Protein AF-A0A929W0M5-F1 (afdb_monomer_lite)

pLDDT: mean 72.78, std 13.92, range [40.66, 91.0]

Radius of gyration: 37.11 Å; chains: 1; bounding box: 59×83×109 Å

Sequence (158 aa):
MPYAKLVNHSASTSDSIQPFTPEVDLTERAQKVAQQALWQPNSTKALLWGLLPGGGQIYNRKYWKLPIVWGAFTACYYAISWNNRQYQDYHAAYRDLSSEDPSTNTSWLAFAPLGAKASDYQQYLSSLRPTLKRGNDFYRRYRDLSILATVLVYGLTL

Structure (mmCIF, N/CA/C/O backbone):
data_AF-A0A929W0M5-F1
#
_entry.id   AF-A0A929W0M5-F1
#
loop_
_atom_site.group_PDB
_atom_site.id
_atom_site.type_symbol
_atom_site.label_atom_id
_atom_site.label_alt_id
_atom_site.label_comp_id
_atom_site.label_asym_id
_atom_site.label_entity_id
_atom_site.label_seq_id
_atom_site.pdbx_PDB_ins_code
_atom_site.Cartn_x
_atom_site.Cartn_y
_atom_site.Cartn_z
_atom_site.occupancy
_atom_site.B_iso_or_equiv
_atom_site.auth_seq_id
_atom_site.auth_comp_id
_atom_site.auth_asym_id
_atom_site.auth_atom_id
_atom_site.pdbx_PDB_model_num
ATOM 1 N N . MET A 1 1 ? -41.944 68.307 81.858 1.00 40.66 1 MET A N 1
ATOM 2 C CA . MET A 1 1 ? -40.623 68.421 81.200 1.00 40.66 1 MET A CA 1
ATOM 3 C C . MET A 1 1 ? -40.493 67.287 80.178 1.00 40.66 1 MET A C 1
ATOM 5 O O . MET A 1 1 ? -41.013 66.215 80.465 1.00 40.66 1 MET A O 1
ATOM 9 N N . PRO A 1 2 ? -39.948 67.548 78.976 1.00 50.88 2 PRO A N 1
ATOM 10 C CA . PRO A 1 2 ? -40.214 66.810 77.730 1.00 50.88 2 PRO A CA 1
ATOM 11 C C . PRO A 1 2 ? -39.158 65.735 77.426 1.00 50.88 2 PRO A C 1
ATOM 13 O O . PRO A 1 2 ? -38.017 65.919 77.822 1.00 50.88 2 PRO A O 1
ATOM 16 N N . TYR A 1 3 ? -39.487 64.687 76.656 1.00 51.31 3 TYR A N 1
ATOM 17 C CA . TYR A 1 3 ? -38.490 63.940 75.867 1.00 51.31 3 TYR A CA 1
ATOM 18 C C . TYR A 1 3 ? -39.074 63.440 74.536 1.00 51.31 3 TYR A C 1
ATOM 20 O O . TYR A 1 3 ? -40.166 62.876 74.475 1.00 51.31 3 TYR A O 1
ATOM 28 N N . ALA A 1 4 ? -38.330 63.730 73.468 1.00 54.16 4 ALA A N 1
ATOM 29 C CA . ALA A 1 4 ? -38.678 63.580 72.062 1.00 54.16 4 ALA A CA 1
ATOM 30 C C . ALA A 1 4 ? -38.565 62.126 71.565 1.00 54.16 4 ALA A C 1
ATOM 32 O O . ALA A 1 4 ? -37.614 61.423 71.900 1.00 54.16 4 ALA A O 1
ATOM 33 N N . LYS A 1 5 ? -39.502 61.695 70.709 1.00 55.22 5 LYS A N 1
ATOM 34 C CA . LYS A 1 5 ? -39.371 60.471 69.901 1.00 55.22 5 LYS A CA 1
ATOM 35 C C . LYS A 1 5 ? -38.717 60.824 68.566 1.00 55.22 5 LYS A C 1
ATOM 37 O O . LYS A 1 5 ? -39.273 61.603 67.798 1.00 55.22 5 LYS A O 1
ATOM 42 N N . LEU A 1 6 ? -37.547 60.248 68.306 1.00 56.66 6 LEU A N 1
ATOM 43 C CA . LEU A 1 6 ? -36.844 60.354 67.030 1.00 56.66 6 LEU A CA 1
ATOM 44 C C . LEU A 1 6 ? -37.484 59.403 66.009 1.00 56.66 6 LEU A C 1
ATOM 46 O O . LEU A 1 6 ? -37.630 58.208 66.266 1.00 56.66 6 LEU A O 1
ATOM 50 N N . VAL A 1 7 ? -37.876 59.955 64.861 1.00 58.28 7 VAL A N 1
ATOM 51 C CA . VAL A 1 7 ? -38.302 59.218 63.666 1.00 58.28 7 VAL A CA 1
ATOM 52 C C . VAL A 1 7 ? -37.045 58.863 62.878 1.00 58.28 7 VAL A C 1
ATOM 54 O O . VAL A 1 7 ? -36.355 59.758 62.401 1.00 58.28 7 VAL A O 1
ATOM 57 N N . ASN A 1 8 ? -36.753 57.572 62.724 1.00 47.03 8 ASN A N 1
ATOM 58 C CA . ASN A 1 8 ? -35.700 57.110 61.823 1.00 47.03 8 ASN A CA 1
ATOM 59 C C . ASN A 1 8 ? -36.333 56.641 60.512 1.00 47.03 8 ASN A C 1
ATOM 61 O O . ASN A 1 8 ? -36.972 55.594 60.451 1.00 47.03 8 ASN A O 1
ATOM 65 N N . HIS A 1 9 ? -36.136 57.441 59.468 1.00 49.09 9 HIS A N 1
ATOM 66 C CA . HIS A 1 9 ? -36.294 57.023 58.083 1.00 49.09 9 HIS A CA 1
ATOM 67 C C . HIS A 1 9 ? -35.094 56.148 57.695 1.00 49.09 9 HIS A C 1
ATOM 69 O O . HIS A 1 9 ? -33.966 56.635 57.678 1.00 49.09 9 HIS A O 1
ATOM 75 N N . SER A 1 10 ? -35.319 54.882 57.345 1.00 44.81 10 SER A N 1
ATOM 76 C CA . SER A 1 10 ? -34.358 54.092 56.571 1.00 44.81 10 SER A CA 1
ATOM 77 C C . SER A 1 10 ? -34.871 53.952 55.140 1.00 44.81 10 SER A C 1
ATOM 79 O O . SER A 1 10 ? -35.967 53.456 54.884 1.00 44.81 10 SER A O 1
ATOM 81 N N . ALA A 1 11 ? -34.079 54.484 54.213 1.00 42.66 11 ALA A N 1
ATOM 82 C CA . ALA A 1 11 ? -34.336 54.479 52.786 1.00 42.66 11 ALA A CA 1
ATOM 83 C C . ALA A 1 11 ? -34.410 53.045 52.235 1.00 42.66 11 ALA A C 1
ATOM 85 O O . ALA A 1 11 ? -33.565 52.200 52.528 1.00 42.66 11 ALA A O 1
ATOM 86 N N . SER A 1 12 ? -35.427 52.805 51.408 1.00 44.19 12 SER A N 1
ATOM 87 C CA . SER A 1 12 ? -35.618 51.592 50.618 1.00 44.19 12 SER A CA 1
ATOM 88 C C . SER A 1 12 ? -34.432 51.389 49.676 1.00 44.19 12 SER A C 1
ATOM 90 O O . SER A 1 12 ? -34.214 52.196 48.775 1.00 44.19 12 SER A O 1
ATOM 92 N N . THR A 1 13 ? -33.663 50.320 49.872 1.00 50.16 13 THR A N 1
ATOM 93 C CA . THR A 1 13 ? -32.669 49.864 48.892 1.00 50.16 13 THR A CA 1
ATOM 94 C C . THR A 1 13 ? -33.303 48.719 48.108 1.00 50.16 13 THR A C 1
ATOM 96 O O . THR A 1 13 ? -33.405 47.606 48.614 1.00 50.16 13 THR A O 1
ATOM 99 N N . SER A 1 14 ? -33.796 48.997 46.901 1.00 51.59 14 SER A N 1
ATOM 100 C CA . SER A 1 14 ? -34.298 47.977 45.977 1.00 51.59 14 SER A CA 1
ATOM 101 C C . SER A 1 14 ? -33.384 47.913 44.763 1.00 51.59 14 SER A C 1
ATOM 103 O O . SER A 1 14 ? -33.626 48.586 43.768 1.00 51.59 14 SER A O 1
ATOM 105 N N . ASP A 1 15 ? -32.333 47.108 44.856 1.00 54.97 15 ASP A N 1
ATOM 106 C CA . ASP A 1 15 ? -31.724 46.533 43.663 1.00 54.97 15 ASP A CA 1
ATOM 107 C C . ASP A 1 15 ? -31.080 45.200 44.045 1.00 54.97 15 ASP A C 1
ATOM 109 O O . ASP A 1 15 ? -30.090 45.123 44.771 1.00 54.97 15 ASP A O 1
ATOM 113 N N . SER A 1 16 ? -31.716 44.108 43.643 1.00 56.56 16 SER A N 1
ATOM 114 C CA . SER A 1 16 ? -31.174 42.761 43.788 1.00 56.56 16 SER A CA 1
ATOM 115 C C . SER A 1 16 ? -31.534 42.005 42.523 1.00 56.56 16 SER A C 1
ATOM 117 O O . SER A 1 16 ? -32.671 41.575 42.341 1.00 56.56 16 SER A O 1
ATOM 119 N N . ILE A 1 17 ? -30.556 41.887 41.625 1.00 57.94 17 ILE A N 1
ATOM 120 C CA . ILE A 1 17 ? -30.600 40.980 40.479 1.00 57.94 17 ILE A CA 1
ATOM 121 C C . ILE A 1 17 ? -30.893 39.584 41.035 1.00 57.94 17 ILE A C 1
ATOM 123 O O . ILE A 1 17 ? -30.107 39.064 41.830 1.00 57.94 17 ILE A O 1
ATOM 127 N N . G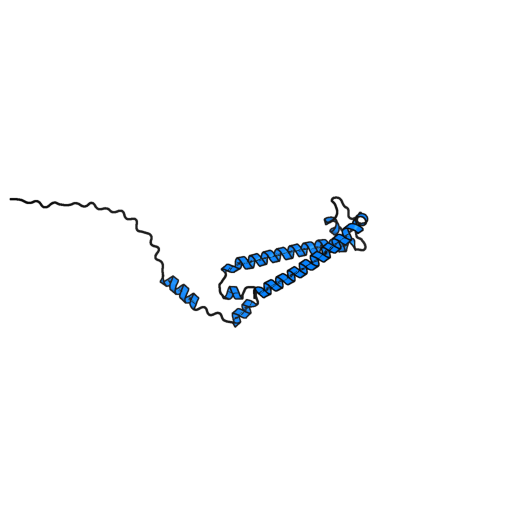LN A 1 18 ? -32.028 38.986 40.662 1.00 56.72 18 GLN A N 1
ATOM 128 C CA . GLN A 1 18 ? -32.319 37.616 41.072 1.00 56.72 18 GLN A CA 1
ATOM 129 C C . GLN A 1 18 ? -31.269 36.679 40.458 1.00 56.72 18 GLN A C 1
ATOM 131 O O . GLN A 1 18 ? -31.049 36.732 39.243 1.00 56.72 18 GLN A O 1
ATOM 136 N N . PRO A 1 19 ? -30.602 35.831 41.257 1.00 56.69 19 PRO A N 1
ATOM 137 C CA . PRO A 1 19 ? -29.668 34.863 40.715 1.00 56.69 19 PRO A CA 1
ATOM 138 C C . PRO A 1 19 ? -30.441 33.852 39.864 1.00 56.69 19 PRO A C 1
ATOM 140 O O . PRO A 1 19 ? -31.362 33.196 40.345 1.00 56.69 19 PRO A O 1
ATOM 143 N N . PHE A 1 20 ? -30.061 33.710 38.592 1.00 61.09 20 PHE A N 1
ATOM 144 C CA . PHE A 1 20 ? -30.471 32.575 37.769 1.00 61.09 20 PHE A CA 1
ATOM 145 C C . PHE A 1 20 ? -29.865 31.308 38.382 1.00 61.09 20 PHE A C 1
ATOM 147 O O . PHE A 1 20 ? -28.726 30.936 38.101 1.00 61.09 20 PHE A O 1
ATOM 154 N N . THR A 1 21 ? -30.607 30.666 39.274 1.00 60.84 21 THR A N 1
ATOM 155 C CA . THR A 1 21 ? -30.347 29.290 39.687 1.00 60.84 21 THR A CA 1
ATOM 156 C C . THR A 1 21 ? -31.079 28.382 38.708 1.00 60.84 21 THR A C 1
ATOM 158 O O . THR A 1 21 ? -32.309 28.347 38.753 1.00 60.84 21 THR A O 1
ATOM 161 N N . PRO A 1 22 ? -30.384 27.665 37.805 1.00 62.53 22 PRO A N 1
ATOM 162 C CA . PRO A 1 22 ? -31.047 26.644 37.011 1.00 62.53 22 PRO A CA 1
ATOM 163 C C . PRO A 1 22 ? -31.604 25.597 37.978 1.00 62.53 22 PRO A C 1
ATOM 165 O O . PRO A 1 22 ? -30.845 24.992 38.738 1.00 62.53 22 PRO A O 1
ATOM 168 N N . GLU A 1 23 ? -32.923 25.415 37.984 1.00 66.31 23 GLU A N 1
ATOM 169 C CA . GLU A 1 23 ? -33.580 24.343 38.724 1.00 66.31 23 GLU A CA 1
ATOM 170 C C . GLU A 1 23 ? -33.084 23.018 38.145 1.00 66.31 23 GLU A C 1
ATOM 172 O O . GLU A 1 23 ? -33.450 22.594 37.048 1.00 66.31 23 GLU A O 1
ATOM 177 N N . VAL A 1 24 ? -32.123 22.410 38.835 1.00 63.00 24 VAL A N 1
ATOM 178 C CA . VAL A 1 24 ? -31.602 21.109 38.448 1.00 63.00 24 VAL A CA 1
ATOM 179 C C . VAL A 1 24 ? -32.689 20.106 38.800 1.00 63.00 24 VAL A C 1
ATOM 181 O O . VAL A 1 24 ? -32.844 19.766 39.968 1.00 63.00 24 VAL A O 1
ATOM 184 N N . ASP A 1 25 ? -33.435 19.633 37.802 1.00 73.25 25 ASP A N 1
ATOM 185 C CA . ASP A 1 25 ? -34.412 18.563 37.998 1.00 73.25 25 ASP A CA 1
ATOM 186 C C . ASP A 1 25 ? -33.679 17.254 38.341 1.00 73.25 25 ASP A C 1
ATOM 188 O O . ASP A 1 25 ? -33.214 16.480 37.493 1.00 73.25 25 ASP A O 1
ATOM 192 N N . LEU A 1 26 ? -33.510 17.045 39.645 1.00 72.75 26 LEU A N 1
ATOM 193 C CA . LEU A 1 26 ? -32.876 15.866 40.218 1.00 72.75 26 LEU A CA 1
ATOM 194 C C . LEU A 1 26 ? -33.722 14.610 39.975 1.00 72.75 26 LEU A C 1
ATOM 196 O O . LEU A 1 26 ? -33.163 13.513 39.928 1.00 72.75 26 LEU A O 1
ATOM 200 N N . THR A 1 27 ? -35.037 14.756 39.780 1.00 70.75 27 THR A N 1
ATOM 201 C CA . THR A 1 27 ? -35.950 13.629 39.572 1.00 70.75 27 THR A CA 1
ATOM 202 C C . THR A 1 27 ? -35.804 13.051 38.170 1.00 70.75 27 THR A C 1
ATOM 204 O O . THR A 1 27 ? -35.655 11.835 38.029 1.00 70.75 27 THR A O 1
ATOM 207 N N . GLU A 1 28 ? -35.696 13.897 37.144 1.00 71.88 28 GLU A N 1
ATOM 208 C CA . GLU A 1 28 ? -35.462 13.453 35.765 1.00 71.88 28 GLU A CA 1
ATOM 209 C C . GLU A 1 28 ? -34.081 12.785 35.614 1.00 71.88 28 GLU A C 1
ATOM 211 O O . GLU A 1 28 ? -33.921 11.751 34.951 1.00 71.88 28 GLU A O 1
ATOM 216 N N . ARG A 1 29 ? -33.064 13.328 36.300 1.00 70.06 29 ARG A N 1
ATOM 217 C CA . ARG A 1 29 ? -31.717 12.735 36.353 1.00 70.06 29 ARG A CA 1
ATOM 218 C C . ARG A 1 29 ? -31.716 11.384 37.065 1.00 70.06 29 ARG A C 1
ATOM 220 O O . ARG A 1 29 ? -31.125 10.434 36.550 1.00 70.06 29 ARG A O 1
ATOM 227 N N . ALA A 1 30 ? -32.391 11.273 38.207 1.00 70.56 30 ALA A N 1
ATOM 228 C CA . ALA A 1 30 ? -32.496 10.025 38.959 1.00 70.56 30 ALA A CA 1
ATOM 229 C C . ALA A 1 30 ? -33.240 8.939 38.165 1.00 70.56 30 ALA A C 1
ATOM 231 O O . ALA A 1 30 ? -32.798 7.790 38.141 1.00 70.56 30 ALA A O 1
ATOM 232 N N . GLN A 1 31 ? -34.307 9.300 37.446 1.00 70.75 31 GLN A N 1
ATOM 233 C CA . GLN A 1 31 ? -35.033 8.375 36.572 1.00 70.75 31 GLN A CA 1
ATOM 234 C C . GLN A 1 31 ? -34.167 7.886 35.405 1.00 70.75 31 GLN A C 1
ATOM 236 O O . GLN A 1 31 ? -34.145 6.685 35.131 1.00 70.75 31 GLN A O 1
ATOM 241 N N . LYS A 1 32 ? -33.387 8.767 34.762 1.00 66.19 32 LYS A N 1
ATOM 242 C CA . LYS A 1 32 ? -32.425 8.359 33.720 1.00 66.19 32 LYS A CA 1
ATOM 243 C C . LYS A 1 32 ? -31.360 7.404 34.260 1.00 66.19 32 LYS A C 1
ATOM 245 O O . LYS A 1 32 ? -31.054 6.417 33.595 1.00 66.19 32 LYS A O 1
ATOM 250 N N . VAL A 1 33 ? -30.824 7.651 35.455 1.00 66.12 33 VAL A N 1
ATOM 251 C CA . VAL A 1 33 ? -29.836 6.763 36.097 1.00 66.12 33 VAL A CA 1
ATOM 252 C C . VAL A 1 33 ? -30.462 5.413 36.473 1.00 66.12 33 VAL A C 1
ATOM 254 O O 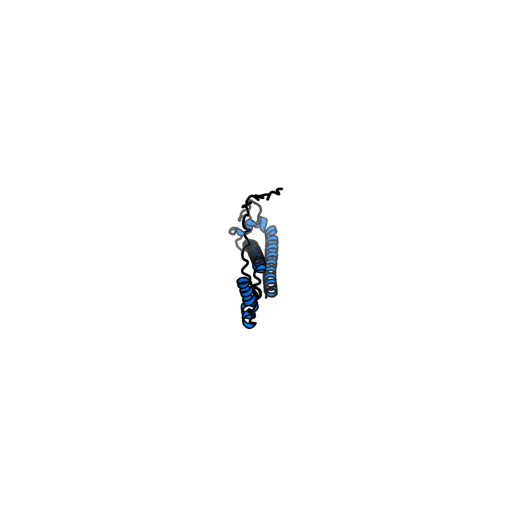. VAL A 1 33 ? -29.870 4.369 36.207 1.00 66.12 33 VAL A O 1
ATOM 257 N N . ALA A 1 34 ? -31.684 5.405 37.008 1.00 64.19 34 ALA A N 1
ATOM 258 C CA . ALA A 1 34 ? -32.406 4.178 37.345 1.00 64.19 34 ALA A CA 1
ATOM 259 C C . ALA A 1 34 ? -32.735 3.333 36.099 1.00 64.19 34 ALA A C 1
ATOM 261 O O . ALA A 1 34 ? -32.544 2.118 36.098 1.00 64.19 34 ALA A O 1
ATOM 262 N N . GLN A 1 35 ? -33.150 3.970 35.001 1.00 61.69 35 GLN A N 1
ATOM 263 C CA . GLN A 1 35 ? -33.376 3.294 33.718 1.00 61.69 35 GLN A CA 1
ATOM 264 C C . GLN A 1 35 ? -32.077 2.751 33.101 1.00 61.69 35 GLN A C 1
ATOM 266 O O . GLN A 1 35 ? -32.094 1.704 32.456 1.00 61.69 35 GLN A O 1
ATOM 271 N N . GLN A 1 36 ? -30.943 3.428 33.311 1.00 60.31 36 GLN A N 1
ATOM 272 C CA . GLN A 1 36 ? -29.623 2.928 32.909 1.00 60.31 36 GLN A CA 1
ATOM 273 C C . GLN A 1 36 ? -29.175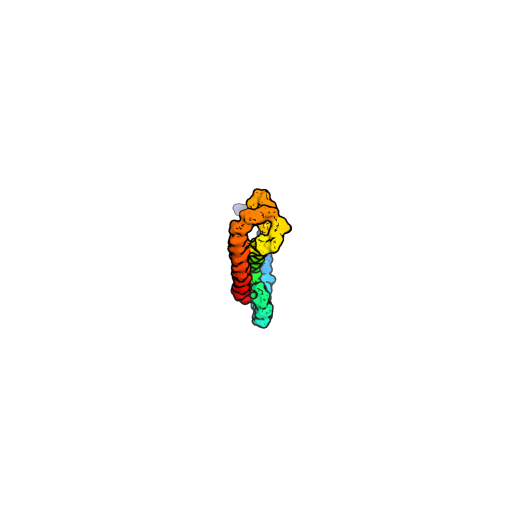 1.722 33.750 1.00 60.31 36 GLN A C 1
ATOM 275 O O . GLN A 1 36 ? -28.533 0.824 33.211 1.00 60.31 36 GLN A O 1
ATOM 280 N N . ALA A 1 37 ? -29.546 1.667 35.032 1.00 58.66 37 ALA A N 1
ATOM 281 C CA . ALA A 1 37 ? -29.236 0.552 35.929 1.00 58.66 37 ALA A CA 1
ATOM 282 C C . ALA A 1 37 ? -30.072 -0.716 35.652 1.00 58.66 37 ALA A C 1
ATOM 284 O O . ALA A 1 37 ? -29.623 -1.821 35.946 1.00 58.66 37 ALA A O 1
ATOM 285 N N . LEU A 1 38 ? -31.258 -0.581 35.044 1.00 56.97 38 LEU A N 1
ATOM 286 C CA . LEU A 1 38 ? -32.115 -1.710 34.640 1.00 56.97 38 LEU A CA 1
ATOM 287 C C . LEU A 1 38 ? -31.641 -2.431 33.365 1.00 56.97 38 LEU A C 1
ATOM 289 O O . LEU A 1 38 ? -32.241 -3.422 32.944 1.00 56.97 38 LEU A O 1
ATOM 293 N N . TRP A 1 39 ? -30.581 -1.947 32.720 1.00 57.19 39 TRP A N 1
ATOM 294 C CA . TRP A 1 39 ? -30.058 -2.557 31.506 1.00 57.19 39 TRP A CA 1
ATOM 295 C C . TRP A 1 39 ? -29.287 -3.852 31.826 1.00 57.19 39 TRP A C 1
ATOM 297 O O . TRP A 1 39 ? -28.169 -3.820 32.333 1.00 57.19 39 TRP A O 1
ATOM 307 N N . GLN A 1 40 ? -29.885 -5.005 31.508 1.00 59.69 40 GLN A N 1
ATOM 308 C CA . GLN A 1 40 ? -29.246 -6.319 31.633 1.00 59.69 40 GLN A CA 1
ATOM 309 C C . GLN A 1 40 ? -28.716 -6.796 30.269 1.00 59.69 40 GLN A C 1
ATOM 311 O O . GLN A 1 40 ? -29.514 -7.011 29.347 1.00 59.69 40 GLN A O 1
ATOM 316 N N . PRO A 1 41 ? -27.393 -6.984 30.100 1.00 56.06 41 PRO A N 1
ATOM 317 C CA . PRO A 1 41 ? -26.843 -7.535 28.872 1.00 56.06 41 PRO A CA 1
ATOM 318 C C . PRO A 1 41 ? -27.205 -9.023 28.742 1.00 56.06 41 PRO A C 1
ATOM 320 O O . PRO A 1 41 ? -26.761 -9.862 29.518 1.00 56.06 41 PRO A O 1
ATOM 323 N N . ASN A 1 42 ? -28.003 -9.368 27.733 1.00 59.69 42 ASN A N 1
ATOM 324 C CA . ASN A 1 42 ? -28.306 -10.749 27.372 1.00 59.69 42 ASN A CA 1
ATOM 325 C C . ASN A 1 42 ? -27.123 -11.350 26.585 1.00 59.69 42 ASN A C 1
ATOM 327 O O . ASN A 1 42 ? -26.745 -10.834 25.530 1.00 59.69 42 ASN A O 1
ATOM 331 N N . SER A 1 43 ? -26.547 -12.442 27.092 1.00 54.78 43 SER A N 1
ATOM 332 C CA . SER A 1 43 ? -25.337 -13.087 26.558 1.00 54.78 43 SER A CA 1
ATOM 333 C C . SER A 1 43 ? -25.499 -13.620 25.131 1.00 54.78 43 SER A C 1
ATOM 335 O O . SER A 1 43 ? -24.573 -13.518 24.328 1.00 54.78 43 SER A O 1
ATOM 337 N N . THR A 1 44 ? -26.686 -14.113 24.771 1.00 56.94 44 THR A N 1
ATOM 338 C CA . THR A 1 44 ? -26.982 -14.613 23.419 1.00 56.94 44 THR A CA 1
ATOM 339 C C . THR A 1 44 ? -26.967 -13.481 22.394 1.00 56.94 44 THR A C 1
ATOM 341 O O . THR A 1 44 ? -26.460 -13.640 21.285 1.00 56.94 44 THR A O 1
ATOM 344 N N . LYS A 1 45 ? -27.471 -12.300 22.777 1.00 56.50 45 LYS A N 1
ATOM 345 C CA . LYS A 1 45 ? -27.404 -11.101 21.934 1.00 56.50 45 LYS A CA 1
ATOM 346 C C . LYS A 1 45 ? -25.971 -10.570 21.879 1.00 56.50 45 LYS A C 1
ATOM 348 O O . LYS A 1 45 ? -25.505 -10.255 20.795 1.00 56.50 45 LYS A O 1
ATOM 353 N N . ALA A 1 46 ? -25.243 -10.543 22.994 1.00 55.50 46 ALA A N 1
ATOM 354 C CA . ALA A 1 46 ? -23.840 -10.121 23.018 1.00 55.50 46 ALA A CA 1
ATOM 355 C C . ALA A 1 46 ? -22.941 -10.955 22.080 1.00 55.50 46 ALA A C 1
ATOM 357 O O . ALA A 1 46 ? -22.087 -10.384 21.413 1.00 55.50 46 ALA A O 1
ATOM 358 N N . LEU A 1 47 ? -23.179 -12.267 21.965 1.00 57.16 47 LEU A N 1
ATOM 359 C CA . LEU A 1 47 ? -22.496 -13.152 21.008 1.00 57.16 47 LEU A CA 1
ATOM 360 C C . LEU A 1 47 ? -22.852 -12.846 19.545 1.00 57.16 47 LEU A C 1
ATOM 362 O O . LEU A 1 47 ? -21.964 -12.762 18.702 1.00 57.16 47 LEU A O 1
ATOM 366 N N . LEU A 1 48 ? -24.138 -12.632 19.246 1.00 59.53 48 LEU A N 1
ATOM 367 C CA . LEU A 1 48 ? -24.594 -12.251 17.902 1.00 59.53 48 LEU A CA 1
ATOM 368 C C . LEU A 1 48 ? -24.039 -10.890 17.464 1.00 59.53 48 LEU A C 1
ATOM 370 O O . LEU A 1 48 ? -23.631 -10.730 16.318 1.00 59.53 48 LEU A O 1
ATOM 374 N N . TRP A 1 49 ? -23.992 -9.919 18.378 1.00 52.78 49 TRP A N 1
ATOM 375 C CA . TRP A 1 49 ? -23.398 -8.610 18.115 1.00 52.78 49 TRP A CA 1
ATOM 376 C C . TRP A 1 49 ? -21.864 -8.671 18.104 1.00 52.78 49 TRP A C 1
ATOM 378 O O . TRP A 1 49 ? -21.252 -7.944 17.336 1.00 52.78 49 TRP A O 1
ATOM 388 N N . GLY A 1 50 ? -21.232 -9.565 18.869 1.00 57.09 50 GLY A N 1
ATOM 389 C CA . GLY A 1 50 ? -19.783 -9.802 18.840 1.00 57.09 50 GLY A CA 1
ATOM 390 C C . GLY A 1 50 ? -19.267 -10.367 17.514 1.00 57.09 50 GLY A C 1
ATOM 391 O O . GLY A 1 50 ? -18.092 -10.212 17.207 1.00 57.09 50 GLY A O 1
ATOM 392 N N . LEU A 1 51 ? -20.142 -10.954 16.690 1.00 57.62 51 LEU A N 1
ATOM 393 C CA . LEU A 1 51 ? -19.796 -11.388 15.335 1.00 57.62 51 LEU A CA 1
ATOM 394 C C . LEU A 1 51 ? -19.487 -10.207 14.397 1.00 57.62 51 LEU A C 1
ATOM 396 O O . LEU A 1 51 ? -18.829 -10.389 13.379 1.00 57.62 51 LEU A O 1
ATOM 400 N N . LEU A 1 52 ? -19.971 -9.004 14.724 1.00 56.09 52 LEU A N 1
ATOM 401 C CA . LEU A 1 52 ? -19.570 -7.769 14.063 1.00 56.09 52 LEU A CA 1
ATOM 402 C C . LEU A 1 52 ? -18.392 -7.160 14.834 1.00 56.09 52 LEU A C 1
ATOM 404 O O . LEU A 1 52 ? -18.460 -7.069 16.064 1.00 56.09 52 LEU A O 1
ATOM 408 N N . PRO A 1 53 ? -17.340 -6.683 14.147 1.00 54.09 53 PRO A N 1
ATOM 409 C CA . PRO A 1 53 ? -16.185 -6.107 14.823 1.00 54.09 53 PRO A CA 1
ATOM 410 C C . PRO A 1 53 ? -16.637 -4.927 15.697 1.00 54.09 53 PRO A C 1
ATOM 412 O O . PRO A 1 53 ? -17.191 -3.945 15.203 1.00 54.09 53 PRO A O 1
ATOM 415 N N . GLY A 1 54 ? -16.443 -5.043 17.015 1.00 56.50 54 GLY A N 1
ATOM 416 C CA . GLY A 1 54 ? -16.849 -4.030 17.994 1.00 56.50 54 GLY A CA 1
ATOM 417 C C . GLY A 1 54 ? -18.309 -4.084 18.474 1.00 56.50 54 GLY A C 1
ATOM 418 O O . GLY A 1 54 ? -18.697 -3.248 19.298 1.00 56.50 54 GLY A O 1
ATOM 419 N N . GLY A 1 55 ? -19.132 -5.050 18.053 1.00 56.59 55 GLY A N 1
ATOM 420 C CA . GLY A 1 55 ? -20.531 -5.114 18.500 1.00 56.59 55 GLY A CA 1
ATOM 421 C C . GLY A 1 55 ? -20.707 -5.508 19.974 1.00 56.59 55 GLY A C 1
ATOM 422 O O . GLY A 1 55 ? -21.679 -5.088 20.605 1.00 56.59 55 GLY A O 1
ATOM 423 N N . GLY A 1 56 ? -19.708 -6.157 20.587 1.00 56.00 56 GLY A N 1
ATOM 424 C CA . GLY A 1 56 ? -19.629 -6.313 22.046 1.00 56.00 56 GLY A CA 1
ATOM 425 C C . GLY A 1 56 ? -19.471 -4.978 22.800 1.00 56.00 56 GLY A C 1
ATOM 426 O O . GLY A 1 56 ? -19.995 -4.816 23.905 1.00 56.00 56 GLY A O 1
ATOM 427 N N . GLN A 1 57 ? -18.826 -3.972 22.188 1.00 51.06 57 GLN A N 1
ATOM 428 C CA . GLN A 1 57 ? -18.667 -2.627 22.768 1.00 51.06 57 GLN A CA 1
ATOM 429 C C . GLN A 1 57 ? -19.921 -1.754 22.592 1.00 51.06 57 GLN A C 1
ATOM 431 O O . GLN A 1 57 ? -20.260 -0.983 23.496 1.00 51.06 57 GLN A O 1
ATOM 436 N N . ILE A 1 58 ? -20.634 -1.910 21.469 1.00 55.28 58 ILE A N 1
ATOM 437 C CA . ILE A 1 58 ? -21.937 -1.271 21.207 1.00 55.28 58 ILE A CA 1
ATOM 438 C C . ILE A 1 58 ? -22.987 -1.775 22.200 1.00 55.28 58 ILE A C 1
ATOM 440 O O . ILE A 1 58 ? -23.754 -0.976 22.741 1.00 55.28 58 ILE A O 1
ATOM 444 N N . TYR A 1 59 ? -22.969 -3.076 22.511 1.00 54.34 59 TYR A N 1
ATOM 445 C CA . TYR A 1 59 ? -23.893 -3.655 23.481 1.00 54.34 59 TYR A CA 1
ATOM 446 C C . TYR A 1 59 ? -23.749 -2.979 24.853 1.00 54.34 59 TYR A C 1
ATOM 448 O O . TYR A 1 59 ? -24.751 -2.577 25.429 1.00 54.34 59 TYR A O 1
ATOM 456 N N . ASN A 1 60 ? -22.519 -2.699 25.305 1.00 63.50 60 ASN A N 1
ATOM 457 C CA . ASN A 1 60 ? -22.235 -2.018 26.578 1.00 63.50 60 ASN A CA 1
ATOM 458 C C . ASN A 1 60 ? -22.346 -0.478 26.545 1.00 63.50 60 ASN A C 1
ATOM 460 O O . ASN A 1 60 ? -21.882 0.196 27.465 1.00 63.50 60 ASN A O 1
ATOM 464 N N . ARG A 1 61 ? -22.916 0.103 25.476 1.00 61.03 61 ARG A N 1
ATOM 465 C CA . ARG A 1 61 ? -23.094 1.557 25.271 1.00 61.03 61 ARG A CA 1
ATOM 466 C C . ARG A 1 61 ? -21.818 2.407 25.424 1.00 61.03 61 ARG A C 1
ATOM 468 O O . ARG A 1 61 ? -21.899 3.628 25.565 1.00 61.03 61 ARG A O 1
ATOM 475 N N . LYS A 1 62 ? -20.620 1.816 25.375 1.00 62.25 62 LYS A N 1
ATOM 476 C CA . LYS A 1 62 ? -19.345 2.543 25.526 1.00 62.25 62 LYS A CA 1
ATOM 477 C C . LYS A 1 62 ? -18.862 3.092 24.177 1.00 62.25 62 LYS A C 1
ATOM 479 O O . LYS A 1 62 ? -17.773 2.764 23.717 1.00 62.25 62 LYS A O 1
ATOM 484 N N . TYR A 1 63 ? -19.656 3.982 23.578 1.00 59.38 63 TYR A N 1
ATOM 485 C CA . TYR A 1 63 ? -19.403 4.597 22.263 1.00 59.38 63 TYR A CA 1
ATOM 486 C C . TYR A 1 63 ? -18.224 5.577 22.232 1.00 59.38 63 TYR A C 1
ATOM 488 O O . TYR A 1 63 ? -17.761 5.955 21.165 1.00 59.38 63 TYR A O 1
ATOM 496 N N . TRP A 1 64 ? -17.683 5.980 23.379 1.00 73.44 64 TRP A N 1
ATOM 497 C CA . TRP A 1 64 ? -16.540 6.897 23.409 1.00 73.44 64 TRP A CA 1
ATOM 498 C C . TRP A 1 64 ? -15.269 6.317 22.755 1.00 73.44 64 TRP A C 1
ATOM 500 O O . TRP A 1 64 ? -14.390 7.071 22.351 1.00 73.44 64 TRP A O 1
ATOM 510 N N . LYS A 1 65 ? -15.182 4.985 22.600 1.00 65.12 65 LYS A N 1
ATOM 511 C CA . LYS A 1 65 ? -14.083 4.301 21.896 1.00 65.12 65 LYS A CA 1
ATOM 512 C C . LYS A 1 65 ? -14.320 4.144 20.389 1.00 65.12 65 LYS A C 1
ATOM 514 O O . LYS A 1 65 ? -13.390 3.781 19.673 1.00 65.12 65 LYS A O 1
ATOM 519 N N . LEU A 1 66 ? -15.526 4.441 19.888 1.00 72.75 66 LEU A N 1
ATOM 520 C CA . LEU A 1 66 ? -15.867 4.290 18.467 1.00 72.75 66 LEU A CA 1
ATOM 521 C C . LEU A 1 66 ? -14.966 5.114 17.536 1.00 72.75 66 LEU A C 1
ATOM 523 O O . LEU A 1 66 ? -14.516 4.549 16.545 1.00 72.75 66 LEU A O 1
ATOM 527 N N . PRO A 1 67 ? -14.668 6.401 17.816 1.00 77.88 67 PRO A N 1
ATOM 528 C CA . PRO A 1 67 ? -13.832 7.205 16.925 1.00 77.88 67 PRO A CA 1
ATOM 529 C C . PRO A 1 67 ? -12.423 6.630 16.765 1.00 77.88 67 PRO A C 1
ATOM 531 O O . PRO A 1 67 ? -11.848 6.687 15.684 1.00 77.88 67 PRO A O 1
ATOM 534 N N . ILE A 1 68 ? -11.890 6.018 17.825 1.00 80.81 68 ILE A N 1
ATOM 535 C CA . ILE A 1 68 ? -10.575 5.370 17.812 1.00 80.81 68 ILE A CA 1
ATOM 536 C C . ILE A 1 68 ? -10.625 4.112 16.940 1.00 80.81 68 ILE A C 1
ATOM 538 O O . ILE A 1 68 ? -9.756 3.915 16.095 1.00 80.81 68 ILE A O 1
ATOM 542 N N . VAL A 1 69 ? -11.664 3.289 17.107 1.00 77.50 69 VAL A N 1
ATOM 543 C CA . VAL A 1 69 ? -11.857 2.063 16.319 1.00 77.50 69 VAL A CA 1
ATOM 544 C C . VAL A 1 69 ? -12.065 2.395 14.839 1.00 77.50 69 VAL A C 1
ATOM 546 O O . VAL A 1 69 ? -11.358 1.862 13.990 1.00 77.50 69 VAL A O 1
ATOM 549 N N . TRP A 1 70 ? -12.963 3.326 14.515 1.00 78.12 70 TRP A N 1
ATOM 550 C CA . TRP A 1 70 ? -13.202 3.765 13.136 1.00 78.12 70 TRP A CA 1
ATOM 551 C C . TRP A 1 70 ? -11.984 4.450 12.517 1.00 78.12 70 TRP A C 1
ATOM 553 O O . TRP A 1 70 ? -11.693 4.223 11.342 1.00 78.12 70 TRP A O 1
ATOM 563 N N . GLY A 1 71 ? -11.236 5.235 13.296 1.00 88.25 71 GLY A N 1
ATOM 564 C CA . GLY A 1 71 ? -9.966 5.815 12.863 1.00 88.25 71 GLY A CA 1
ATOM 565 C C . GLY A 1 71 ? -8.945 4.736 12.500 1.00 88.25 71 GLY A C 1
ATOM 566 O O . GLY A 1 71 ? -8.363 4.781 11.417 1.00 88.25 71 GLY A O 1
ATOM 567 N N . ALA A 1 72 ? -8.792 3.717 13.350 1.00 82.31 72 ALA A N 1
ATOM 568 C CA . ALA A 1 72 ? -7.915 2.580 13.087 1.00 82.31 72 ALA A CA 1
ATOM 569 C C . ALA A 1 72 ? -8.355 1.778 11.850 1.00 82.31 72 ALA A C 1
ATOM 571 O O . ALA A 1 72 ? -7.517 1.456 11.007 1.00 82.31 72 ALA A O 1
ATOM 572 N N . PHE A 1 73 ? -9.656 1.510 11.691 1.00 82.62 73 PHE A N 1
ATOM 573 C CA . PHE A 1 73 ? -10.193 0.827 10.509 1.00 82.62 73 PHE A CA 1
ATOM 574 C C . PHE A 1 73 ? -9.964 1.626 9.226 1.00 82.62 73 PHE A C 1
ATOM 576 O O . PHE A 1 73 ? -9.522 1.059 8.230 1.00 82.62 73 PHE A O 1
ATOM 583 N N . THR A 1 74 ? -10.205 2.937 9.250 1.00 88.44 74 THR A N 1
ATOM 584 C CA . THR A 1 74 ? -9.996 3.810 8.085 1.00 88.44 74 THR A CA 1
ATOM 585 C C . THR A 1 74 ? -8.515 3.875 7.709 1.00 88.44 74 THR A C 1
ATOM 587 O O . THR A 1 74 ? -8.170 3.749 6.534 1.00 88.44 74 THR A O 1
ATOM 590 N N . ALA A 1 75 ? -7.624 3.996 8.699 1.00 86.38 75 ALA A N 1
ATOM 591 C CA . ALA A 1 75 ? -6.181 3.985 8.478 1.00 86.38 75 ALA A CA 1
ATOM 592 C C . ALA A 1 75 ? -5.695 2.642 7.904 1.00 86.38 75 ALA A C 1
ATOM 594 O O . ALA A 1 75 ? -4.934 2.628 6.936 1.00 86.38 75 ALA A O 1
ATOM 595 N N . CYS A 1 76 ? -6.172 1.515 8.447 1.00 81.62 76 CYS A N 1
ATOM 596 C CA . CYS A 1 76 ? -5.850 0.186 7.922 1.00 81.62 76 CYS A CA 1
ATOM 597 C C . CYS A 1 76 ? -6.372 0.010 6.495 1.00 81.62 76 CYS A C 1
ATOM 599 O O . CYS A 1 76 ? -5.627 -0.430 5.622 1.00 81.62 76 CYS A O 1
ATOM 601 N N . TYR A 1 77 ? -7.621 0.399 6.234 1.00 86.19 77 TYR A N 1
ATOM 602 C CA . TYR A 1 77 ? -8.216 0.337 4.902 1.00 86.19 77 TYR A CA 1
ATOM 603 C C . TYR A 1 77 ? -7.396 1.135 3.882 1.00 86.19 77 TYR A C 1
ATOM 605 O O . TYR A 1 77 ? -7.045 0.616 2.819 1.00 86.19 77 TYR A O 1
ATOM 613 N N . TYR A 1 78 ? -7.009 2.364 4.232 1.00 87.19 78 TYR A N 1
ATOM 614 C CA . TYR A 1 78 ? -6.149 3.187 3.389 1.00 87.19 78 TYR A CA 1
ATOM 615 C C . TYR A 1 78 ? -4.795 2.512 3.131 1.00 87.19 78 TYR A C 1
ATOM 617 O O . TYR A 1 78 ? -4.394 2.368 1.975 1.00 87.19 78 TYR A O 1
ATOM 625 N N . ALA A 1 79 ? -4.128 2.019 4.177 1.00 83.88 79 ALA A N 1
ATOM 626 C CA . ALA A 1 79 ? -2.846 1.330 4.051 1.00 83.88 79 ALA A CA 1
ATOM 627 C C . ALA A 1 79 ? -2.933 0.078 3.160 1.00 83.88 79 ALA A C 1
ATOM 629 O O . ALA A 1 79 ? -2.036 -0.165 2.351 1.00 83.88 79 ALA A O 1
ATOM 630 N N . ILE A 1 80 ? -4.010 -0.706 3.264 1.00 82.12 80 ILE A N 1
ATOM 631 C CA . ILE A 1 80 ? -4.245 -1.871 2.400 1.00 82.12 80 ILE A CA 1
ATOM 632 C C . ILE A 1 80 ? -4.430 -1.421 0.952 1.00 82.12 80 ILE A C 1
ATOM 634 O O . ILE A 1 80 ? -3.778 -1.964 0.062 1.00 82.12 80 ILE A O 1
ATOM 638 N N . SER A 1 81 ? -5.275 -0.414 0.713 1.00 87.12 81 SER A N 1
ATOM 639 C CA . SER A 1 81 ? -5.546 0.085 -0.639 1.00 87.12 81 SER A CA 1
ATOM 640 C C . SER A 1 81 ? -4.281 0.613 -1.324 1.00 87.12 81 SER A C 1
ATOM 642 O O . SER A 1 81 ? -4.013 0.273 -2.478 1.00 87.12 81 SER A O 1
ATOM 644 N N . TRP A 1 82 ? -3.450 1.355 -0.586 1.00 85.62 82 TRP A N 1
ATOM 645 C CA . TRP A 1 82 ? -2.176 1.872 -1.069 1.00 85.62 82 TRP A CA 1
ATOM 646 C C . TRP A 1 82 ? -1.211 0.735 -1.408 1.00 85.62 82 TRP A C 1
ATOM 648 O O . TRP A 1 82 ? -0.677 0.686 -2.516 1.00 85.62 82 TRP A O 1
ATOM 658 N N . ASN A 1 83 ? -1.013 -0.209 -0.483 1.00 79.94 83 ASN A N 1
ATOM 659 C CA . ASN A 1 83 ? -0.128 -1.354 -0.708 1.00 79.94 83 ASN A CA 1
ATOM 660 C C . ASN A 1 83 ? -0.597 -2.221 -1.882 1.00 79.94 83 ASN A C 1
ATOM 662 O O . ASN A 1 83 ? 0.227 -2.700 -2.660 1.00 79.94 83 ASN A O 1
ATOM 666 N N . ASN A 1 84 ? -1.911 -2.399 -2.043 1.00 84.00 84 ASN A N 1
ATOM 667 C CA . ASN A 1 84 ? -2.469 -3.167 -3.149 1.00 84.00 84 ASN A CA 1
ATOM 668 C C . ASN A 1 84 ? -2.248 -2.471 -4.497 1.00 84.00 84 ASN A C 1
ATOM 670 O O . ASN A 1 84 ? -1.895 -3.134 -5.469 1.00 84.00 84 ASN A O 1
ATOM 674 N N . ARG A 1 85 ? -2.395 -1.141 -4.552 1.00 87.81 85 ARG A N 1
ATOM 675 C CA . ARG A 1 85 ? -2.106 -0.371 -5.767 1.00 87.81 85 ARG A CA 1
ATOM 676 C 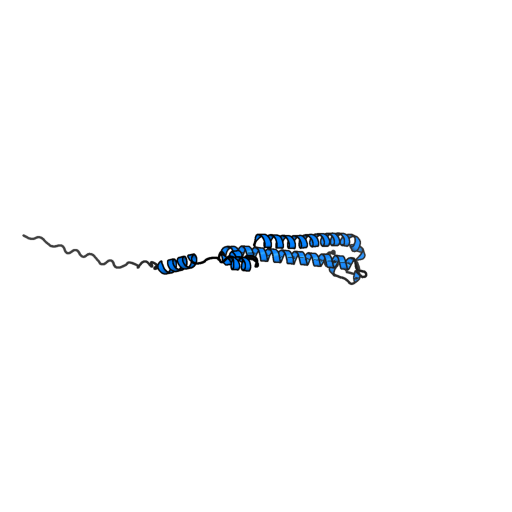C . ARG A 1 85 ? -0.636 -0.480 -6.160 1.00 87.81 85 ARG A C 1
ATOM 678 O O . ARG A 1 85 ? -0.343 -0.823 -7.297 1.00 87.81 85 ARG A O 1
ATOM 685 N N . GLN A 1 86 ? 0.272 -0.306 -5.198 1.00 85.56 86 GLN A N 1
ATOM 686 C CA . GLN A 1 86 ? 1.702 -0.500 -5.445 1.00 85.56 86 GLN A CA 1
ATOM 687 C C . GLN A 1 86 ? 1.986 -1.916 -5.956 1.00 85.56 86 GLN A C 1
ATOM 689 O O . GLN A 1 86 ? 2.622 -2.076 -6.991 1.00 85.56 86 GLN A O 1
ATOM 694 N N . TYR A 1 87 ? 1.453 -2.953 -5.305 1.00 84.31 87 TYR A N 1
ATOM 695 C CA . TYR A 1 87 ? 1.600 -4.327 -5.788 1.00 84.31 87 TYR A CA 1
ATOM 696 C C . TYR A 1 87 ? 1.164 -4.486 -7.253 1.00 84.31 87 TYR A C 1
ATOM 698 O O . TYR A 1 87 ? 1.905 -5.067 -8.043 1.00 84.31 87 TYR A O 1
ATOM 706 N N . GLN A 1 88 ? -0.005 -3.955 -7.619 1.00 88.00 88 GLN A N 1
ATOM 707 C CA . GLN A 1 88 ? -0.526 -4.032 -8.985 1.00 88.00 88 GLN A CA 1
ATOM 708 C C . GLN A 1 88 ? 0.386 -3.330 -9.995 1.00 88.00 88 GLN A C 1
ATOM 710 O O . GLN A 1 88 ? 0.668 -3.917 -11.039 1.00 88.00 88 GLN A O 1
ATOM 715 N N . ASP A 1 89 ? 0.897 -2.142 -9.669 1.00 88.31 89 ASP A N 1
ATOM 716 C CA . ASP A 1 89 ? 1.779 -1.373 -10.553 1.00 88.31 89 ASP A CA 1
ATOM 717 C C . ASP A 1 89 ? 3.099 -2.126 -10.821 1.00 88.31 89 ASP A C 1
ATOM 719 O O . ASP A 1 89 ? 3.499 -2.308 -11.974 1.00 88.31 89 ASP A O 1
ATOM 723 N N . TYR A 1 90 ? 3.747 -2.653 -9.772 1.00 87.31 90 TYR A N 1
ATOM 724 C CA . TYR A 1 90 ? 4.979 -3.448 -9.911 1.00 87.31 90 TYR A CA 1
ATOM 725 C C . TYR A 1 90 ? 4.734 -4.788 -10.619 1.00 87.31 90 TYR A C 1
ATOM 727 O O . TYR A 1 90 ? 5.569 -5.233 -11.413 1.00 87.31 90 TYR A O 1
ATOM 735 N N . HIS A 1 91 ? 3.606 -5.445 -10.336 1.00 87.88 91 HIS A N 1
ATOM 736 C CA . HIS A 1 91 ? 3.249 -6.720 -10.952 1.00 87.88 91 HIS A CA 1
ATOM 737 C C . HIS A 1 91 ? 2.971 -6.565 -12.451 1.00 87.88 91 HIS A C 1
ATOM 739 O O . HIS A 1 91 ? 3.494 -7.342 -13.252 1.00 87.88 91 HIS A O 1
ATOM 745 N N . ALA A 1 92 ? 2.194 -5.545 -12.827 1.00 90.19 92 ALA A N 1
ATOM 746 C CA . ALA A 1 92 ? 1.890 -5.224 -14.216 1.00 90.19 92 ALA A CA 1
ATOM 747 C C . ALA A 1 92 ? 3.170 -4.900 -14.995 1.00 90.19 92 ALA A C 1
ATOM 749 O O . ALA A 1 92 ? 3.429 -5.529 -16.017 1.00 90.19 92 ALA A O 1
ATOM 750 N N . ALA A 1 93 ? 4.027 -4.028 -14.455 1.00 88.50 93 ALA A N 1
ATOM 751 C CA . ALA A 1 93 ? 5.300 -3.682 -15.082 1.00 88.50 93 ALA A CA 1
ATOM 752 C C . ALA A 1 93 ? 6.223 -4.895 -15.273 1.00 88.50 93 ALA A C 1
ATOM 754 O O . ALA A 1 93 ? 6.828 -5.059 -16.333 1.00 88.50 93 ALA A O 1
ATOM 755 N N . TYR A 1 94 ? 6.329 -5.767 -14.265 1.00 88.00 94 TYR A N 1
ATOM 756 C CA . TYR A 1 94 ? 7.141 -6.981 -14.362 1.00 88.00 94 TYR A CA 1
ATOM 757 C C . TYR A 1 94 ? 6.611 -7.961 -15.417 1.00 88.00 94 TYR A C 1
ATOM 759 O O . TYR A 1 94 ? 7.398 -8.533 -16.180 1.00 88.00 94 TYR A O 1
ATOM 767 N N . ARG A 1 95 ? 5.288 -8.164 -15.448 1.00 88.81 95 ARG A N 1
ATOM 768 C CA . ARG A 1 95 ? 4.615 -9.039 -16.413 1.00 88.81 95 ARG A CA 1
ATOM 769 C C . ARG A 1 95 ? 4.818 -8.530 -17.833 1.00 88.81 95 ARG A C 1
ATOM 771 O O . ARG A 1 95 ? 5.203 -9.307 -18.698 1.00 88.81 95 ARG A O 1
ATOM 778 N N . ASP A 1 96 ? 4.623 -7.238 -18.048 1.00 88.81 96 ASP A N 1
ATOM 779 C CA . ASP A 1 96 ? 4.715 -6.620 -19.365 1.00 88.81 96 ASP A CA 1
ATOM 780 C C . ASP A 1 96 ? 6.159 -6.661 -19.909 1.00 88.81 96 ASP A C 1
ATOM 782 O O . ASP A 1 96 ? 6.364 -7.010 -21.069 1.00 88.81 96 ASP A O 1
ATOM 786 N N . LEU A 1 97 ? 7.177 -6.450 -19.061 1.00 85.75 97 LEU A N 1
ATOM 787 C CA . LEU A 1 97 ? 8.597 -6.642 -19.421 1.00 85.75 97 LEU A CA 1
ATOM 788 C C . LEU A 1 97 ? 8.996 -8.103 -19.674 1.00 85.75 97 LEU A C 1
ATOM 790 O O . LEU A 1 97 ? 10.038 -8.363 -20.275 1.00 85.75 97 LEU A O 1
ATOM 794 N N . SER A 1 98 ? 8.223 -9.056 -19.157 1.00 83.81 98 SER A N 1
ATOM 795 C CA . SER A 1 98 ? 8.475 -10.492 -19.318 1.00 83.81 98 SER A CA 1
ATOM 796 C C . SER A 1 98 ? 7.582 -11.136 -20.383 1.00 83.81 98 SER A C 1
ATOM 798 O O . SER A 1 98 ? 7.666 -12.348 -20.564 1.00 83.81 98 SER A O 1
ATOM 800 N N . SER A 1 99 ? 6.728 -10.346 -21.040 1.00 84.75 99 SER A N 1
ATOM 801 C CA . SER A 1 99 ? 5.821 -10.787 -22.100 1.00 84.75 99 SER A CA 1
ATOM 802 C C . SER A 1 99 ? 6.557 -11.015 -23.424 1.00 84.75 99 SER A C 1
ATOM 804 O O . SER A 1 99 ? 7.704 -10.598 -23.578 1.00 84.75 99 SER A O 1
ATOM 806 N N . GLU A 1 100 ? 5.903 -11.697 -24.367 1.00 78.38 100 GLU A N 1
ATOM 807 C CA . GLU A 1 100 ? 6.464 -11.974 -25.698 1.00 78.38 100 GLU A CA 1
ATOM 808 C C . GLU A 1 100 ? 6.673 -10.686 -26.517 1.00 78.38 100 GLU A C 1
ATOM 810 O O . GLU A 1 100 ? 7.682 -10.582 -27.209 1.00 78.38 100 GLU A O 1
ATOM 815 N N . ASP A 1 101 ? 5.824 -9.664 -26.315 1.00 78.75 101 ASP A N 1
ATOM 816 C CA . ASP A 1 101 ? 5.904 -8.351 -26.976 1.00 78.75 101 ASP A CA 1
ATOM 817 C C . ASP A 1 101 ? 5.982 -7.173 -25.970 1.00 78.75 101 ASP A C 1
ATOM 819 O O . ASP A 1 101 ? 5.003 -6.454 -25.736 1.00 78.75 101 ASP A O 1
ATOM 823 N N . PRO A 1 102 ? 7.148 -6.899 -25.351 1.00 76.56 102 PRO A N 1
ATOM 824 C CA . PRO A 1 102 ? 7.284 -5.807 -24.380 1.00 76.56 102 PRO A CA 1
ATOM 825 C C . PRO A 1 102 ? 7.161 -4.399 -24.984 1.00 76.56 102 PRO A C 1
ATOM 827 O O . PRO A 1 102 ? 6.884 -3.443 -24.260 1.00 76.56 102 PRO A O 1
ATOM 830 N N . SER A 1 103 ? 7.359 -4.252 -26.298 1.00 73.38 103 SER A N 1
ATOM 831 C CA . SER A 1 103 ? 7.392 -2.957 -26.995 1.00 73.38 103 SER A CA 1
ATOM 832 C C . SER A 1 103 ? 6.028 -2.282 -27.148 1.00 73.38 103 SER A C 1
ATOM 834 O O . SER A 1 103 ? 5.967 -1.078 -27.392 1.00 73.38 103 SER A O 1
ATOM 836 N N . THR A 1 104 ? 4.932 -3.030 -27.016 1.00 77.56 104 THR A N 1
ATOM 837 C CA . THR A 1 104 ? 3.558 -2.498 -27.057 1.00 77.56 104 THR A CA 1
ATOM 838 C C . THR A 1 104 ? 3.031 -2.115 -25.678 1.00 77.56 104 THR A C 1
ATOM 840 O O . THR A 1 104 ? 2.029 -1.409 -25.574 1.00 77.56 104 THR A O 1
ATOM 843 N N . ASN A 1 105 ? 3.702 -2.556 -24.613 1.00 80.88 105 ASN A N 1
ATOM 844 C CA . ASN A 1 105 ? 3.247 -2.377 -23.244 1.00 80.88 105 ASN A CA 1
ATOM 845 C C . ASN A 1 105 ? 3.959 -1.197 -22.567 1.00 80.88 105 ASN A C 1
ATOM 847 O O . ASN A 1 105 ? 5.177 -1.047 -22.654 1.00 80.88 105 ASN A O 1
ATOM 851 N N . THR A 1 106 ? 3.196 -0.357 -21.862 1.00 84.31 106 THR A N 1
ATOM 852 C CA . THR A 1 106 ? 3.675 0.916 -21.287 1.00 84.31 106 THR A CA 1
ATOM 853 C C . THR A 1 106 ? 3.746 0.929 -19.761 1.00 84.31 106 THR A C 1
ATOM 855 O O . THR A 1 106 ? 4.289 1.871 -19.190 1.00 84.31 106 THR A O 1
ATOM 858 N N . SER A 1 107 ? 3.245 -0.102 -19.075 1.00 86.12 107 SER A N 1
ATOM 859 C CA . SER A 1 107 ? 3.159 -0.122 -17.604 1.00 86.12 107 SER A CA 1
ATOM 860 C C . SER A 1 107 ? 4.525 -0.024 -16.907 1.00 86.12 107 SER A C 1
ATOM 862 O O . SER A 1 107 ? 4.639 0.564 -15.834 1.00 86.12 107 SER A O 1
ATOM 864 N N . TRP A 1 108 ? 5.588 -0.531 -17.534 1.00 84.12 108 TRP A N 1
ATOM 865 C CA . TRP A 1 108 ? 6.949 -0.450 -17.007 1.00 84.12 108 TRP A CA 1
ATOM 866 C C . TRP A 1 108 ? 7.597 0.933 -17.157 1.00 84.12 108 TRP A C 1
ATOM 868 O O . TRP A 1 108 ? 8.571 1.218 -16.457 1.00 84.12 108 TRP A O 1
ATOM 878 N N . LEU A 1 109 ? 7.048 1.814 -18.005 1.00 88.31 109 LEU A N 1
ATOM 879 C CA . LEU A 1 109 ? 7.576 3.168 -18.220 1.00 88.31 109 LEU A CA 1
ATOM 880 C C . LEU A 1 109 ? 7.499 4.027 -16.956 1.00 88.31 109 LEU A C 1
ATOM 882 O O . LEU A 1 109 ? 8.335 4.905 -16.770 1.00 88.31 109 LEU A O 1
ATOM 886 N N . ALA A 1 110 ? 6.558 3.736 -16.052 1.00 86.81 110 ALA A N 1
ATOM 887 C CA . ALA A 1 110 ? 6.460 4.399 -14.751 1.00 86.81 110 ALA A CA 1
ATOM 888 C C . ALA A 1 110 ? 7.712 4.201 -13.869 1.00 86.81 110 ALA A C 1
ATOM 890 O O . ALA A 1 110 ? 7.942 4.978 -12.945 1.00 86.81 110 ALA A O 1
ATOM 891 N N . PHE A 1 111 ? 8.522 3.176 -14.157 1.00 87.75 111 PHE A N 1
ATOM 892 C CA . PHE A 1 111 ? 9.754 2.845 -13.435 1.00 87.75 111 PHE A CA 1
ATOM 893 C C . PHE A 1 111 ? 11.028 3.169 -14.231 1.00 87.75 111 PHE A C 1
ATOM 895 O O . PHE A 1 111 ? 12.136 2.967 -13.731 1.00 87.75 111 PHE A O 1
ATOM 902 N N . ALA A 1 112 ? 10.884 3.638 -15.471 1.00 88.44 112 ALA A N 1
ATOM 903 C CA . ALA A 1 112 ? 11.987 3.987 -16.353 1.00 88.44 112 ALA A CA 1
ATOM 904 C C . ALA A 1 112 ? 12.414 5.458 -16.150 1.00 88.44 112 ALA A C 1
ATOM 906 O O . ALA A 1 112 ? 11.627 6.268 -15.653 1.00 88.44 112 ALA A O 1
ATOM 907 N N . PRO A 1 113 ? 13.656 5.839 -16.512 1.00 86.06 113 PRO A N 1
ATOM 908 C CA . PRO A 1 113 ? 14.067 7.240 -16.472 1.00 86.06 113 PRO A CA 1
ATOM 909 C C . PRO A 1 113 ? 13.202 8.104 -17.401 1.00 86.06 113 PRO A C 1
ATOM 911 O O . PRO A 1 113 ? 12.690 7.635 -18.421 1.00 86.06 113 PRO A O 1
ATOM 914 N N . LEU A 1 114 ? 13.060 9.388 -17.054 1.00 84.31 114 LEU A N 1
ATOM 915 C CA . LEU A 1 114 ? 12.276 10.351 -17.830 1.00 84.31 114 LEU A CA 1
ATOM 916 C C . LEU A 1 114 ? 12.743 10.373 -19.295 1.00 84.31 114 LEU A C 1
ATOM 918 O O . LEU A 1 114 ? 13.925 10.565 -19.570 1.00 84.31 114 LEU A O 1
ATOM 922 N N . GLY A 1 115 ? 11.803 10.183 -20.223 1.00 83.38 115 GLY A N 1
ATOM 923 C CA . GLY A 1 115 ? 12.070 10.149 -21.665 1.00 83.38 115 GLY A CA 1
ATOM 924 C C . GLY A 1 115 ? 12.262 8.753 -22.268 1.00 83.38 115 GLY A C 1
ATOM 925 O O . GLY A 1 115 ? 12.403 8.656 -23.486 1.00 83.38 115 GLY A O 1
ATOM 926 N N . ALA A 1 116 ? 12.225 7.683 -21.466 1.00 84.94 116 ALA A N 1
ATOM 927 C CA . ALA A 1 116 ? 12.238 6.315 -21.982 1.00 84.94 116 ALA A CA 1
ATOM 928 C C . ALA A 1 116 ? 10.990 6.016 -22.833 1.00 84.94 116 ALA A C 1
ATOM 930 O O . ALA A 1 116 ? 9.870 6.406 -22.485 1.00 84.94 116 ALA A O 1
AT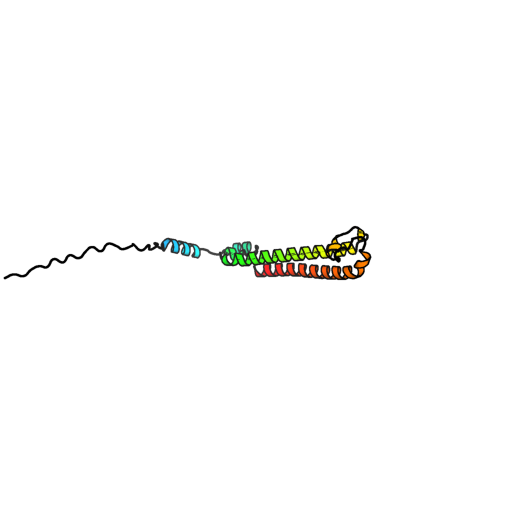OM 931 N N . LYS A 1 117 ? 11.181 5.300 -23.944 1.00 85.75 117 LYS A N 1
ATOM 932 C CA . LYS A 1 117 ? 10.102 4.832 -24.824 1.00 85.75 117 LYS A CA 1
ATOM 933 C C . LYS A 1 117 ? 9.929 3.324 -24.714 1.00 85.75 117 LYS A C 1
ATOM 935 O O . LYS A 1 117 ? 10.871 2.600 -24.404 1.00 85.75 117 LYS A O 1
ATOM 940 N N . ALA A 1 118 ? 8.727 2.846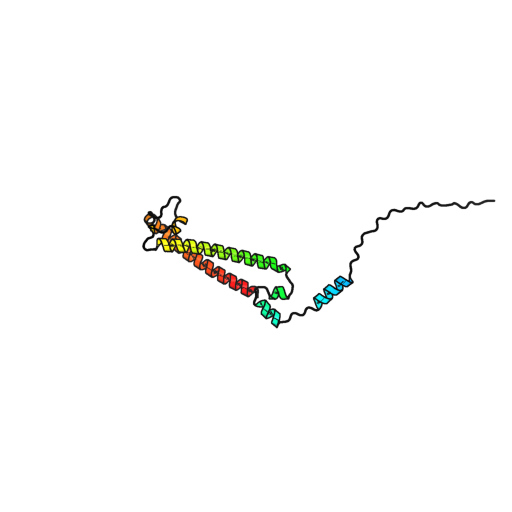 -25.041 1.00 84.88 118 ALA A N 1
ATOM 941 C CA . ALA A 1 118 ? 8.413 1.418 -25.019 1.00 84.88 118 ALA A CA 1
ATOM 942 C C . ALA A 1 118 ? 9.307 0.597 -25.977 1.00 84.88 118 ALA A C 1
ATOM 944 O O . ALA A 1 118 ? 9.647 -0.548 -25.688 1.00 84.88 118 ALA A O 1
ATOM 945 N N . SER A 1 119 ? 9.755 1.204 -27.083 1.00 83.56 119 SER A N 1
ATOM 946 C CA . SER A 1 119 ? 10.679 0.598 -28.052 1.00 83.56 119 SER A CA 1
ATOM 947 C C . SER A 1 119 ? 12.051 0.260 -27.469 1.00 83.56 119 SER A C 1
ATOM 949 O O . SER A 1 119 ? 12.679 -0.698 -27.909 1.00 83.56 119 SER A O 1
ATOM 951 N N . ASP A 1 120 ? 12.502 1.002 -26.456 1.00 84.56 120 ASP A N 1
ATOM 952 C CA . ASP A 1 120 ? 13.877 0.935 -25.948 1.00 84.56 120 ASP A CA 1
ATOM 953 C C . ASP A 1 120 ? 13.998 -0.045 -24.764 1.00 84.56 120 ASP A C 1
ATOM 955 O O . ASP A 1 120 ? 14.970 -0.029 -24.007 1.00 84.56 120 ASP A O 1
ATOM 959 N N . TYR A 1 121 ? 13.003 -0.927 -24.585 1.00 84.06 121 TYR A N 1
ATOM 960 C CA . TYR A 1 121 ? 12.899 -1.834 -23.436 1.00 84.06 121 TYR A CA 1
ATOM 961 C C . TYR A 1 121 ? 14.140 -2.716 -23.249 1.00 84.06 121 TYR A C 1
ATOM 963 O O . TYR A 1 121 ? 14.522 -2.999 -22.114 1.00 84.06 121 TYR A O 1
ATOM 971 N N . GLN A 1 122 ? 14.795 -3.130 -24.342 1.00 85.81 122 GLN A N 1
ATOM 972 C CA . GLN A 1 122 ? 15.965 -4.014 -24.303 1.00 85.81 122 GLN A CA 1
ATOM 973 C C . GLN A 1 122 ? 17.122 -3.410 -23.499 1.00 85.81 122 GLN A C 1
ATOM 975 O O . GLN A 1 122 ? 17.803 -4.134 -22.772 1.00 85.81 122 GLN A O 1
ATOM 980 N N . GLN A 1 123 ? 17.298 -2.087 -23.563 1.00 87.50 123 GLN A N 1
ATOM 981 C CA . GLN A 1 123 ? 18.330 -1.368 -22.815 1.00 87.50 123 GLN A CA 1
ATOM 982 C C . GLN A 1 123 ? 18.091 -1.429 -21.300 1.00 87.50 123 GLN A C 1
ATOM 984 O O . GLN A 1 123 ? 19.037 -1.456 -20.512 1.00 87.50 123 GLN A O 1
ATOM 989 N N . TYR A 1 124 ? 16.825 -1.467 -20.884 1.00 85.81 124 TYR A N 1
ATOM 990 C CA . TYR A 1 124 ? 16.430 -1.416 -19.479 1.00 85.81 124 TYR A CA 1
ATOM 991 C C . TYR A 1 124 ? 16.080 -2.785 -18.893 1.00 85.81 124 TYR A C 1
ATOM 993 O O . TYR A 1 124 ? 16.014 -2.926 -17.670 1.00 85.81 124 TYR A O 1
ATOM 1001 N N . LEU A 1 125 ? 15.886 -3.801 -19.736 1.00 86.81 125 LEU A N 1
ATOM 1002 C CA . LEU A 1 125 ? 15.406 -5.123 -19.344 1.00 86.81 125 LEU A CA 1
ATOM 1003 C C . LEU A 1 125 ? 16.274 -5.761 -18.252 1.00 86.81 125 LEU A C 1
ATOM 1005 O O . LEU A 1 125 ? 15.745 -6.235 -17.250 1.00 86.81 125 LEU A O 1
ATOM 1009 N N . SER A 1 126 ? 17.598 -5.741 -18.406 1.00 87.88 126 SER A N 1
ATOM 1010 C CA . SER A 1 126 ? 18.536 -6.363 -17.460 1.00 87.88 126 SER A CA 1
ATOM 1011 C C . SER A 1 126 ? 18.532 -5.701 -16.076 1.00 87.88 126 SER A C 1
ATOM 1013 O O . SER A 1 126 ? 18.658 -6.396 -15.068 1.00 87.88 126 SER A O 1
ATOM 1015 N N . SER A 1 127 ? 18.327 -4.383 -16.012 1.00 88.50 127 SER A N 1
ATOM 1016 C CA . SER A 1 127 ? 18.356 -3.596 -14.769 1.00 88.50 127 SER A CA 1
ATOM 1017 C C . SER A 1 127 ? 16.985 -3.494 -14.089 1.00 88.50 127 SER A C 1
ATOM 1019 O O . SER A 1 127 ? 16.874 -3.614 -12.862 1.00 88.50 127 SER A O 1
ATOM 1021 N N . LEU A 1 128 ? 15.916 -3.297 -14.868 1.00 88.19 128 LEU A N 1
ATOM 1022 C CA . LEU A 1 128 ? 14.559 -3.113 -14.349 1.00 88.19 128 LEU A CA 1
ATOM 1023 C C . LEU A 1 128 ? 13.905 -4.437 -13.969 1.00 88.19 128 LEU A C 1
ATOM 1025 O O . LEU A 1 128 ? 13.308 -4.521 -12.898 1.00 88.19 128 LEU A O 1
ATOM 1029 N N . ARG A 1 129 ? 14.056 -5.498 -14.771 1.00 89.12 129 ARG A N 1
ATOM 1030 C CA . ARG A 1 129 ? 13.438 -6.807 -14.495 1.00 89.12 129 ARG A CA 1
ATOM 1031 C C . ARG A 1 129 ? 13.729 -7.343 -13.082 1.00 89.12 129 ARG A C 1
ATOM 1033 O O . ARG A 1 129 ? 12.767 -7.698 -12.397 1.00 89.12 129 ARG A O 1
ATOM 1040 N N . PRO A 1 130 ? 14.983 -7.403 -12.583 1.00 91.00 130 PRO A N 1
ATOM 1041 C CA . PRO A 1 130 ? 15.249 -7.889 -11.225 1.00 91.00 130 PRO A CA 1
ATOM 1042 C C . PRO A 1 130 ? 14.742 -6.931 -10.141 1.00 91.00 130 PRO A C 1
ATOM 1044 O O . PRO A 1 130 ? 14.410 -7.366 -9.038 1.00 91.00 130 PRO A O 1
ATOM 1047 N N . THR A 1 131 ? 14.683 -5.632 -10.424 1.00 89.06 131 THR A N 1
ATOM 1048 C CA . THR A 1 131 ? 14.181 -4.616 -9.489 1.00 89.06 131 THR A CA 1
ATOM 1049 C C . THR A 1 131 ? 12.665 -4.708 -9.349 1.00 89.06 131 THR A C 1
ATOM 1051 O O . THR A 1 131 ? 12.158 -4.791 -8.233 1.00 89.06 131 THR A O 1
ATOM 1054 N N . LEU A 1 132 ? 11.950 -4.830 -10.467 1.00 89.44 132 LEU A N 1
ATOM 1055 C CA . LEU A 1 132 ? 10.506 -5.040 -10.504 1.00 89.44 132 LEU A CA 1
ATOM 1056 C C . LEU A 1 132 ? 10.111 -6.388 -9.908 1.00 89.44 132 LEU A C 1
ATOM 1058 O O . LEU A 1 132 ? 9.158 -6.449 -9.139 1.00 89.44 132 LEU A O 1
ATOM 1062 N N . LYS A 1 133 ? 10.882 -7.454 -10.173 1.00 89.62 133 LYS A N 1
ATOM 1063 C CA . LYS A 1 133 ? 10.667 -8.757 -9.530 1.00 89.62 133 LYS A CA 1
ATOM 1064 C C . LYS A 1 133 ? 10.763 -8.648 -8.007 1.00 89.62 133 LYS A C 1
ATOM 1066 O O . LYS A 1 133 ? 9.874 -9.128 -7.309 1.00 89.62 133 LYS A O 1
ATOM 1071 N N . ARG A 1 134 ? 11.820 -8.003 -7.493 1.00 89.62 134 ARG A N 1
ATOM 1072 C CA . ARG A 1 134 ? 12.009 -7.788 -6.048 1.00 89.62 134 ARG A CA 1
ATOM 1073 C C . ARG A 1 134 ? 10.892 -6.936 -5.450 1.00 89.62 134 ARG A C 1
ATOM 1075 O O . ARG A 1 134 ? 10.373 -7.306 -4.403 1.00 89.62 134 ARG A O 1
ATOM 1082 N N . GLY A 1 135 ? 10.500 -5.852 -6.119 1.00 85.88 135 GLY A N 1
ATOM 1083 C CA . GLY A 1 135 ? 9.373 -5.014 -5.703 1.00 85.88 135 GLY A CA 1
ATOM 1084 C C . GLY A 1 135 ? 8.069 -5.809 -5.640 1.00 85.88 135 GLY A C 1
ATOM 1085 O O . GLY A 1 135 ? 7.419 -5.846 -4.601 1.00 85.88 135 GLY A O 1
ATOM 1086 N N . ASN A 1 136 ? 7.733 -6.535 -6.706 1.00 85.38 136 ASN A N 1
ATOM 1087 C CA . ASN A 1 136 ? 6.562 -7.410 -6.757 1.00 85.38 136 ASN A CA 1
ATOM 1088 C C . ASN A 1 136 ? 6.560 -8.454 -5.622 1.00 85.38 136 ASN A C 1
ATOM 1090 O O . ASN A 1 136 ? 5.552 -8.611 -4.934 1.00 85.38 136 ASN A O 1
ATOM 1094 N N . ASP A 1 137 ? 7.687 -9.140 -5.393 1.00 85.56 137 ASP A N 1
ATOM 1095 C CA . ASP A 1 137 ? 7.817 -10.134 -4.318 1.00 85.56 137 ASP A CA 1
ATOM 1096 C C . ASP A 1 137 ? 7.670 -9.488 -2.921 1.00 85.56 137 ASP A C 1
ATOM 1098 O O . ASP A 1 137 ? 7.018 -10.056 -2.040 1.00 85.56 137 ASP A O 1
ATOM 1102 N N . PHE A 1 138 ? 8.214 -8.282 -2.730 1.00 85.19 138 PHE A N 1
ATOM 1103 C CA . PHE A 1 138 ? 8.109 -7.510 -1.490 1.00 85.19 138 PHE A CA 1
ATOM 1104 C C . PHE A 1 138 ? 6.665 -7.079 -1.202 1.00 85.19 138 PHE A C 1
ATOM 1106 O O . PHE A 1 138 ? 6.142 -7.367 -0.123 1.00 85.19 138 PHE A O 1
ATOM 1113 N N . TYR A 1 139 ? 5.988 -6.454 -2.170 1.00 82.81 139 TYR A N 1
ATOM 1114 C CA . TYR A 1 139 ? 4.615 -5.974 -1.993 1.00 82.81 139 TYR A CA 1
ATOM 1115 C C . TYR A 1 139 ? 3.600 -7.110 -1.872 1.00 82.81 139 TYR A C 1
ATOM 1117 O O . TYR A 1 139 ? 2.647 -6.979 -1.104 1.00 82.81 139 TYR A O 1
ATOM 1125 N N . ARG A 1 140 ? 3.827 -8.256 -2.532 1.00 83.81 140 ARG A N 1
ATOM 1126 C CA . ARG A 1 140 ? 3.025 -9.467 -2.298 1.00 83.81 140 ARG A CA 1
ATOM 1127 C C . ARG A 1 140 ? 3.089 -9.876 -0.826 1.00 83.81 140 ARG A C 1
ATOM 1129 O O . ARG A 1 140 ? 2.054 -10.035 -0.189 1.00 83.81 140 ARG A O 1
ATOM 1136 N N . ARG A 1 141 ? 4.300 -9.965 -0.265 1.00 83.62 141 ARG A N 1
ATOM 1137 C CA . ARG A 1 141 ? 4.503 -10.350 1.139 1.00 83.62 141 ARG A CA 1
ATOM 1138 C C . ARG A 1 141 ? 3.911 -9.329 2.117 1.00 83.62 141 ARG A C 1
ATOM 1140 O O . ARG A 1 141 ? 3.321 -9.730 3.114 1.00 83.62 141 ARG A O 1
ATOM 1147 N N . TYR A 1 142 ? 4.041 -8.031 1.836 1.00 76.88 142 TYR A N 1
ATOM 1148 C CA . TYR A 1 142 ? 3.476 -6.970 2.679 1.00 76.88 142 TYR A CA 1
ATOM 1149 C C . TYR A 1 142 ? 1.947 -6.922 2.645 1.00 76.88 142 TYR A C 1
ATOM 1151 O O . TYR A 1 142 ? 1.329 -6.703 3.685 1.00 76.88 142 TYR A O 1
ATOM 1159 N N . ARG A 1 143 ? 1.330 -7.162 1.484 1.00 81.31 143 ARG A N 1
ATOM 1160 C CA . ARG A 1 143 ? -0.127 -7.298 1.361 1.00 81.31 143 ARG A CA 1
ATOM 1161 C C . ARG A 1 143 ? -0.635 -8.506 2.147 1.00 81.31 143 ARG A C 1
ATOM 1163 O O . ARG A 1 143 ? -1.607 -8.396 2.883 1.00 81.31 143 ARG A O 1
ATOM 1170 N N . ASP A 1 144 ? 0.034 -9.646 2.027 1.00 80.94 144 ASP A N 1
ATOM 1171 C CA . ASP A 1 144 ? -0.383 -10.855 2.740 1.00 80.94 144 ASP A CA 1
ATOM 1172 C C . ASP A 1 144 ? -0.206 -10.680 4.269 1.00 80.94 144 ASP A C 1
ATOM 1174 O O . ASP A 1 144 ? -1.057 -11.102 5.054 1.00 80.94 144 ASP A O 1
ATOM 1178 N N . LEU A 1 145 ? 0.837 -9.955 4.702 1.00 81.44 145 LEU A N 1
ATOM 1179 C CA . LEU A 1 145 ? 1.052 -9.587 6.106 1.00 81.44 145 LEU A CA 1
ATOM 1180 C C . LEU A 1 145 ? 0.020 -8.572 6.624 1.00 81.44 145 LEU A C 1
ATOM 1182 O O . LEU A 1 145 ? -0.408 -8.691 7.770 1.00 81.44 145 LEU A O 1
ATOM 1186 N N . SER A 1 146 ? -0.416 -7.602 5.813 1.00 72.88 146 SER A N 1
ATOM 1187 C CA . SER A 1 146 ? -1.453 -6.640 6.219 1.00 72.88 146 SER A CA 1
ATOM 1188 C C . SER A 1 146 ? -2.834 -7.289 6.329 1.00 72.88 146 SER A C 1
ATOM 1190 O O . SER A 1 146 ? -3.593 -6.952 7.240 1.00 72.88 146 SER A O 1
ATOM 1192 N N . ILE A 1 147 ? -3.140 -8.277 5.483 1.00 78.25 147 ILE A N 1
ATOM 1193 C CA . ILE A 1 147 ? -4.345 -9.107 5.619 1.00 78.25 147 ILE A CA 1
ATOM 1194 C C . ILE A 1 147 ? -4.296 -9.876 6.946 1.00 78.25 147 ILE A C 1
ATOM 1196 O O . ILE A 1 147 ? -5.250 -9.818 7.720 1.00 78.25 147 ILE A O 1
ATOM 1200 N N . LEU A 1 148 ? -3.168 -10.519 7.263 1.00 84.38 148 LEU A N 1
ATOM 1201 C CA . LEU A 1 148 ? -2.994 -11.242 8.526 1.00 84.38 148 LEU A CA 1
ATOM 1202 C C . LEU A 1 148 ? -3.076 -10.316 9.750 1.00 84.38 148 LEU A C 1
ATOM 1204 O O . LEU A 1 148 ? -3.735 -10.653 10.732 1.00 84.38 148 LEU A O 1
ATOM 1208 N N . ALA A 1 149 ? -2.471 -9.129 9.684 1.00 77.94 149 ALA A N 1
ATOM 1209 C CA . ALA A 1 149 ? -2.583 -8.117 10.731 1.00 77.94 149 ALA A CA 1
ATOM 1210 C C . ALA A 1 149 ? -4.036 -7.655 10.924 1.00 77.94 149 ALA A C 1
ATOM 1212 O O . ALA A 1 149 ? -4.484 -7.499 12.056 1.00 77.94 149 ALA A O 1
ATOM 1213 N N . THR A 1 150 ? -4.796 -7.498 9.838 1.00 75.00 150 THR A N 1
ATOM 1214 C CA . THR A 1 150 ? -6.222 -7.142 9.906 1.00 75.00 150 THR A CA 1
ATOM 1215 C C . THR A 1 150 ? -7.040 -8.246 10.575 1.00 75.00 150 THR A C 1
ATOM 1217 O O . THR A 1 150 ? -7.884 -7.950 11.416 1.00 75.00 150 THR A O 1
ATOM 1220 N N . VAL A 1 151 ? -6.755 -9.516 10.271 1.00 79.88 151 VAL A N 1
ATOM 1221 C CA . VAL A 1 151 ? -7.385 -10.671 10.936 1.00 79.88 151 VAL A CA 1
ATOM 1222 C C . VAL A 1 151 ? -7.015 -10.734 12.424 1.00 79.88 151 VAL A C 1
ATOM 1224 O O . VAL A 1 151 ? -7.879 -11.004 13.255 1.00 79.88 151 VAL A O 1
ATOM 1227 N N . LEU A 1 152 ? -5.763 -10.435 12.787 1.00 80.12 152 LEU A N 1
ATOM 1228 C CA . LEU A 1 152 ? -5.334 -10.351 14.189 1.00 80.12 152 LEU A CA 1
ATOM 1229 C C . LEU A 1 152 ? -6.038 -9.220 14.945 1.00 80.12 152 LEU A C 1
ATOM 1231 O O . LEU A 1 152 ? -6.518 -9.439 16.053 1.00 80.12 152 LEU A O 1
ATOM 1235 N N . VAL A 1 153 ? -6.128 -8.027 14.349 1.00 72.50 153 VAL A N 1
ATOM 1236 C CA . VAL A 1 153 ? -6.870 -6.898 14.931 1.00 72.50 153 VAL A CA 1
ATOM 1237 C C . VAL A 1 153 ? -8.342 -7.263 15.086 1.00 72.50 153 VAL A C 1
ATOM 1239 O O . VAL A 1 153 ? -8.903 -7.040 16.153 1.00 72.50 153 VAL A O 1
ATOM 1242 N N . TYR A 1 154 ? -8.941 -7.890 14.072 1.00 64.81 154 TYR A N 1
ATOM 1243 C CA . TYR A 1 154 ? -10.314 -8.382 14.131 1.00 64.81 154 TYR A CA 1
ATOM 1244 C C . TYR A 1 154 ? -10.522 -9.353 15.304 1.00 64.81 154 TYR A C 1
ATOM 1246 O O . TYR A 1 154 ? -11.446 -9.164 16.094 1.00 64.81 154 TYR A O 1
ATOM 1254 N N . GLY A 1 155 ? -9.625 -10.329 15.477 1.00 70.31 155 GLY A N 1
ATOM 1255 C CA . GLY A 1 155 ? -9.667 -11.273 16.597 1.00 70.31 155 GLY A CA 1
ATOM 1256 C C . GLY A 1 155 ? -9.453 -10.626 17.969 1.00 70.31 155 GLY A C 1
ATOM 1257 O O . GLY A 1 155 ? -10.044 -11.073 18.943 1.00 70.31 155 GLY A O 1
ATOM 1258 N N . LEU A 1 156 ? -8.653 -9.559 18.054 1.00 66.38 156 LEU A N 1
ATOM 1259 C CA . LEU A 1 156 ? -8.426 -8.806 19.295 1.00 66.38 156 LEU A CA 1
ATOM 1260 C C . LEU A 1 156 ? -9.606 -7.885 19.654 1.00 66.38 156 LEU A C 1
ATOM 1262 O O . LEU A 1 156 ? -9.760 -7.498 20.811 1.00 66.38 156 LEU A O 1
ATOM 1266 N N . THR A 1 157 ? -10.423 -7.506 18.666 1.00 56.09 157 THR A N 1
ATOM 1267 C CA . THR A 1 157 ? -11.618 -6.666 18.858 1.00 56.09 157 THR A CA 1
ATOM 1268 C C . THR A 1 157 ? -12.906 -7.434 19.159 1.00 56.09 157 THR A C 1
ATOM 1270 O O . THR A 1 157 ? -13.908 -6.787 19.484 1.00 56.09 157 THR A O 1
ATOM 1273 N N . LEU A 1 158 ? -12.888 -8.763 19.026 1.00 53.06 158 LEU A N 1
ATOM 1274 C CA . LEU A 1 158 ? -13.977 -9.661 19.417 1.00 53.06 158 LEU A CA 1
ATOM 1275 C C . LEU A 1 158 ? -14.039 -9.788 20.949 1.00 53.06 158 LEU A C 1
ATOM 1277 O O . LEU A 1 158 ? -15.164 -9.724 21.494 1.00 53.06 158 LEU A O 1
#

Foldseek 3Di:
DDDDDDDDDDDDDDDDDDDPDPPPPVVVVVVVVVVVVPLDQDVVVCVVLLVPQQRVVVSVVVCVCVVVVVVVVVVLVVVLVVLVVQLVLLVQLLDLLVDPQVLVDCSVVVVPPPPDHSNCSVVCSVPSNVVSVVSNVVSVVVSVVSVVVVVVSSVVRD

Secondary structure (DSSP, 8-state):
---PPPP---------PPP------HHHHHHHHHHHHT----HHHHHHHHTSTTHHHHHTT-GGGHHHHHHHHHHHHHHHHHHHHHHHHHHHHHHHHTSS-GGG--GGGGGSPTT--GGGHHHHHHHHHHHHHHHHHHHHHHHHHHHHHHHHHHHHH-